Protein AF-A0A965QQV9-F1 (afdb_monomer)

Solvent-accessible surface area (backbone atoms only — not comparable to full-atom values): 7875 Å² total; per-residue (Å²): 129,83,80,66,48,78,55,96,93,36,82,42,73,71,56,68,47,65,52,68,56,57,58,66,56,45,40,75,72,66,48,41,69,46,82,42,82,45,80,43,24,80,88,66,74,71,70,84,53,70,66,33,54,53,50,19,60,78,32,54,96,39,59,70,59,20,47,30,38,64,42,32,36,58,49,43,43,53,38,50,49,42,65,78,57,51,58,95,78,40,49,74,45,79,46,40,39,97,51,70,55,86,66,54,97,84,64,77,59,62,68,56,49,51,53,46,48,52,47,52,54,51,44,53,50,60,51,54,72,70,79,106

pLDDT: mean 91.4, std 8.8, range [53.84, 98.56]

Sequence (132 aa):
MKNPIYLQGRRKYDGGITDPIPVQKAYEMGAREIVIIRTYEQTFIRKTKLENYIAAFATRSYPQLAKALKENTTTYNSALEFIDNPPDDCKIIQICPPQRLSTKRATTNVNTMKADYQIGISCGKKFLEKEL

Foldseek 3Di:
DPAFDADPNDTDDDCLLQAVFCPVVCVVVPAQEDEAEDLAALPDADDQDPVLQVVLVVCVVPNVSSVSSRCSNVNVVVSNVCLVPPPPSHHYHYQYQNHHQPDDPPDPPPVSVVVSVVSSVVSVVVVVVVVD

Nearest PDB structures (foldseek):
  6uqv-assembly1_A  TM=3.909E-01  e=4.753E+00  Pseudomonas aeruginosa PAO1
  4qxp-assembly1_B  TM=2.607E-01  e=3.039E+00  Homo sapiens
  6s26-assembly1_A  TM=2.876E-01  e=2.851E+00  Homo sapiens

Secondary structure (DSSP, 8-state):
-PPPEEETTEEE--GGGT-SS-HHHHHHTT-SEEEEE-SS-TT--PPPPHHHHHHHHHTTTSHHHHHHHHHHHHHHHHHHHHHHS--TT-EEEEE--SS--S--TT---HHHHHHHHHHHHHHHHHHHHHH-

Mean predicted aligned error: 4.81 Å

Radius of gyration: 17.06 Å; Cα contacts (8 Å, |Δi|>4): 127; chains: 1; bounding box: 40×33×42 Å

Structure (mmCIF, N/CA/C/O backbone):
data_AF-A0A965QQV9-F1
#
_entry.id   AF-A0A965QQV9-F1
#
loop_
_atom_site.group_PDB
_atom_site.id
_atom_site.type_symbol
_atom_site.label_atom_id
_atom_site.label_alt_id
_atom_site.label_comp_id
_atom_site.label_asym_id
_atom_site.label_entity_id
_atom_site.label_seq_id
_atom_site.pdbx_PDB_ins_code
_atom_site.Cartn_x
_atom_site.Cartn_y
_atom_site.Cartn_z
_atom_site.occupancy
_atom_site.B_iso_or_equiv
_atom_site.auth_seq_id
_atom_site.auth_comp_id
_atom_site.auth_asym_id
_atom_site.auth_atom_id
_atom_site.pdbx_PDB_model_num
ATOM 1 N N . MET A 1 1 ? 14.668 -8.751 -9.464 1.00 55.94 1 MET A N 1
ATOM 2 C CA . MET A 1 1 ? 13.215 -8.614 -9.726 1.00 55.94 1 MET A CA 1
ATOM 3 C C . MET A 1 1 ? 12.678 -10.017 -9.967 1.00 55.94 1 MET A C 1
ATOM 5 O O . MET A 1 1 ? 13.400 -10.773 -10.603 1.00 55.94 1 MET A O 1
ATOM 9 N N . LYS A 1 2 ? 11.512 -10.415 -9.431 1.00 62.09 2 LYS A N 1
ATOM 10 C CA . LYS A 1 2 ? 10.926 -11.721 -9.802 1.00 62.09 2 LYS A CA 1
ATOM 11 C C . LYS A 1 2 ? 10.676 -11.750 -11.318 1.00 62.09 2 LYS A C 1
ATOM 13 O O . LYS A 1 2 ? 10.455 -10.696 -11.917 1.00 62.09 2 LYS A O 1
ATOM 18 N N . ASN A 1 3 ? 10.733 -12.939 -11.913 1.00 77.12 3 ASN A N 1
ATOM 19 C CA . ASN A 1 3 ? 10.416 -13.128 -13.327 1.00 77.12 3 ASN A CA 1
ATOM 20 C C . ASN A 1 3 ? 8.984 -12.642 -13.617 1.00 77.12 3 ASN A C 1
ATOM 22 O O . ASN A 1 3 ? 8.110 -12.833 -12.766 1.00 77.12 3 ASN A O 1
ATOM 26 N N . PRO A 1 4 ? 8.733 -12.003 -14.776 1.00 84.88 4 PRO A N 1
ATOM 27 C CA . PRO A 1 4 ? 7.377 -11.643 -15.164 1.00 84.88 4 PRO A CA 1
ATOM 28 C C . PRO A 1 4 ? 6.526 -12.900 -15.325 1.00 84.88 4 PRO A C 1
ATOM 30 O O . PRO A 1 4 ? 7.026 -13.948 -15.738 1.00 84.88 4 PRO A O 1
ATOM 33 N N . ILE A 1 5 ? 5.228 -12.768 -15.072 1.00 89.88 5 ILE A N 1
ATOM 34 C CA . ILE A 1 5 ? 4.253 -13.779 -15.488 1.00 89.88 5 ILE A CA 1
ATOM 35 C C . ILE A 1 5 ? 3.717 -13.413 -16.874 1.00 89.88 5 ILE A C 1
ATOM 37 O O . ILE A 1 5 ? 3.588 -12.230 -17.203 1.00 89.88 5 ILE A O 1
ATOM 41 N N . TYR A 1 6 ? 3.412 -14.416 -17.693 1.00 91.88 6 TYR A N 1
ATOM 42 C CA . TYR A 1 6 ? 2.766 -14.215 -18.987 1.00 91.88 6 TYR A CA 1
ATOM 43 C C . TYR A 1 6 ? 1.270 -14.461 -18.841 1.00 91.88 6 TYR A C 1
ATOM 45 O O . TYR A 1 6 ? 0.848 -15.557 -18.490 1.00 91.88 6 TYR A O 1
ATOM 53 N N . LEU A 1 7 ? 0.473 -13.434 -19.119 1.00 91.88 7 LEU A N 1
ATOM 54 C CA . LEU A 1 7 ? -0.984 -13.512 -19.139 1.00 91.88 7 LEU A CA 1
ATOM 55 C C . LEU A 1 7 ? -1.473 -12.920 -20.456 1.00 91.88 7 LEU A C 1
ATOM 57 O O . LEU A 1 7 ? -1.108 -11.793 -20.795 1.00 91.88 7 LEU A O 1
ATOM 61 N N . GLN A 1 8 ? -2.271 -13.687 -21.204 1.00 93.00 8 GLN A N 1
ATOM 62 C CA . GLN A 1 8 ? -2.812 -13.281 -22.511 1.00 93.00 8 GLN A CA 1
ATOM 63 C C . GLN A 1 8 ? -1.719 -12.764 -23.471 1.00 93.00 8 GLN A C 1
ATOM 65 O O . GLN A 1 8 ? -1.839 -11.700 -24.074 1.00 93.00 8 GLN A O 1
ATOM 70 N N . GLY A 1 9 ? -0.586 -13.473 -23.541 1.00 91.31 9 GLY A N 1
ATOM 71 C CA . GLY A 1 9 ? 0.549 -13.103 -24.397 1.00 91.31 9 GLY A CA 1
ATOM 72 C C . GLY A 1 9 ? 1.323 -11.852 -23.957 1.00 91.31 9 GLY A C 1
ATOM 73 O O . GLY A 1 9 ? 2.249 -11.433 -24.648 1.00 91.31 9 GLY A O 1
ATOM 74 N N . ARG A 1 10 ? 0.993 -11.245 -22.808 1.00 87.94 10 ARG A N 1
ATOM 75 C CA . ARG A 1 10 ? 1.668 -10.048 -22.286 1.00 87.94 10 ARG A CA 1
ATOM 76 C C . ARG A 1 10 ? 2.413 -10.353 -20.994 1.00 87.94 10 ARG A C 1
ATOM 78 O O . ARG A 1 10 ? 1.909 -11.052 -20.117 1.00 87.94 10 ARG A O 1
ATOM 85 N N . ARG A 1 11 ? 3.600 -9.760 -20.849 1.00 88.75 11 ARG A N 1
ATOM 86 C CA . ARG A 1 11 ? 4.351 -9.769 -19.586 1.00 88.75 11 ARG A CA 1
ATOM 87 C C . ARG A 1 11 ? 3.656 -8.893 -18.556 1.00 88.75 11 ARG A C 1
ATOM 89 O O . ARG A 1 11 ? 3.297 -7.754 -18.856 1.00 88.75 11 ARG A O 1
ATOM 96 N N . LYS A 1 12 ? 3.515 -9.411 -17.342 1.00 88.56 12 LYS A N 1
ATOM 97 C CA . LYS A 1 12 ? 2.945 -8.708 -16.196 1.00 88.56 12 LYS A CA 1
ATOM 98 C C . LYS A 1 12 ? 3.921 -8.753 -15.027 1.00 88.56 12 LYS A C 1
ATOM 100 O O . LYS A 1 12 ? 4.579 -9.766 -14.783 1.00 88.56 12 LYS A O 1
ATOM 105 N N . TYR A 1 13 ? 3.990 -7.633 -14.324 1.00 87.88 13 TYR A N 1
ATOM 106 C CA . TYR A 1 13 ? 4.725 -7.464 -13.079 1.00 87.88 13 TYR A CA 1
ATOM 107 C C . TYR A 1 13 ? 3.742 -7.088 -11.971 1.00 87.88 13 TYR A C 1
ATOM 109 O O . TYR A 1 13 ? 2.577 -6.797 -12.239 1.00 87.88 13 TYR A O 1
ATOM 117 N N . ASP A 1 14 ? 4.228 -7.105 -10.735 1.00 87.88 14 ASP A N 1
ATOM 118 C CA . ASP A 1 14 ? 3.481 -6.664 -9.561 1.00 87.88 14 ASP A CA 1
ATOM 119 C C . ASP A 1 14 ? 2.994 -5.209 -9.720 1.00 87.88 14 ASP A C 1
ATOM 121 O O . ASP A 1 14 ? 3.774 -4.322 -10.084 1.00 87.88 14 ASP A O 1
ATOM 125 N N . GLY A 1 15 ? 1.709 -4.970 -9.439 1.00 89.69 15 GLY A N 1
ATOM 126 C CA . GLY A 1 15 ? 1.083 -3.649 -9.530 1.00 89.69 15 GLY A CA 1
ATOM 127 C C . GLY A 1 15 ? 1.684 -2.624 -8.568 1.00 89.69 15 GLY A C 1
ATOM 128 O O . GLY A 1 15 ? 1.691 -1.441 -8.882 1.00 89.69 15 GLY A O 1
ATOM 129 N N . GLY A 1 16 ? 2.317 -3.055 -7.473 1.00 88.62 16 GLY A N 1
ATOM 130 C CA . GLY A 1 16 ? 3.010 -2.176 -6.529 1.00 88.62 16 GLY A CA 1
ATOM 131 C C . GLY A 1 16 ? 4.233 -1.448 -7.104 1.00 88.62 16 GLY A C 1
ATOM 132 O O . GLY A 1 16 ? 4.839 -0.618 -6.424 1.00 88.62 16 GLY A O 1
ATOM 133 N N . ILE A 1 17 ? 4.623 -1.749 -8.347 1.00 87.44 17 ILE A N 1
ATOM 134 C CA . ILE A 1 17 ? 5.614 -0.970 -9.099 1.00 87.44 17 ILE A CA 1
ATOM 135 C C . ILE A 1 17 ? 4.965 0.265 -9.731 1.00 87.44 17 ILE A C 1
ATOM 137 O O . ILE A 1 17 ? 5.576 1.331 -9.721 1.00 87.44 17 ILE A O 1
ATOM 141 N N . THR A 1 18 ? 3.756 0.121 -10.272 1.00 90.00 18 THR A N 1
ATOM 142 C CA . THR A 1 18 ? 3.074 1.155 -11.061 1.00 90.00 18 THR A CA 1
ATOM 143 C C . THR A 1 18 ? 2.043 1.935 -10.265 1.00 90.00 18 THR A C 1
ATOM 145 O O . THR A 1 18 ? 1.922 3.124 -10.491 1.00 90.00 18 THR A O 1
ATOM 148 N N . ASP A 1 19 ? 1.317 1.291 -9.355 1.00 93.81 19 ASP A N 1
ATOM 149 C CA . ASP A 1 19 ? 0.249 1.904 -8.565 1.00 93.81 19 ASP A CA 1
ATOM 150 C C . ASP A 1 19 ? 0.164 1.234 -7.176 1.00 93.81 19 ASP A C 1
ATOM 152 O O . ASP A 1 19 ? -0.561 0.254 -6.983 1.00 93.81 19 ASP A O 1
ATOM 156 N N . PRO A 1 20 ? 0.992 1.672 -6.206 1.00 93.56 20 PRO A N 1
ATOM 157 C CA . PRO A 1 20 ? 1.100 1.014 -4.902 1.00 93.56 20 PRO A CA 1
ATOM 158 C C . PRO A 1 20 ? -0.115 1.207 -3.988 1.00 93.56 20 PRO A C 1
ATOM 160 O O . PRO A 1 20 ? -0.299 0.409 -3.069 1.00 93.56 20 PRO A O 1
ATOM 163 N N . ILE A 1 21 ? -0.889 2.276 -4.194 1.00 96.75 21 ILE A N 1
ATOM 164 C CA . ILE A 1 21 ? -2.113 2.586 -3.450 1.00 96.75 21 ILE A CA 1
ATOM 165 C C . ILE A 1 21 ? -3.149 3.067 -4.481 1.00 96.75 21 ILE A C 1
ATOM 167 O O . ILE A 1 21 ? -3.239 4.271 -4.719 1.00 96.75 21 ILE A O 1
ATOM 171 N N . PRO A 1 22 ? -3.936 2.156 -5.087 1.00 97.44 22 PRO A N 1
ATOM 172 C CA . PRO A 1 22 ? -4.825 2.456 -6.215 1.00 97.44 22 PRO A CA 1
ATOM 173 C C . PRO A 1 22 ? -6.123 3.175 -5.793 1.00 97.44 22 PRO A C 1
ATOM 175 O O . PRO A 1 22 ? -7.222 2.823 -6.219 1.00 97.44 22 PRO A O 1
ATOM 178 N N . VAL A 1 23 ? -6.013 4.179 -4.918 1.00 98.12 23 VAL A N 1
ATOM 179 C CA . VAL A 1 23 ? -7.139 4.934 -4.342 1.00 98.12 23 VAL A CA 1
ATOM 180 C C . VAL A 1 23 ? -7.894 5.731 -5.405 1.00 98.12 23 VAL A C 1
ATOM 182 O O . VAL A 1 23 ? -9.119 5.652 -5.476 1.00 98.12 23 VAL A O 1
ATOM 185 N N . GLN A 1 24 ? -7.166 6.410 -6.297 1.00 97.94 24 GLN A N 1
ATOM 186 C CA . GLN A 1 24 ? -7.752 7.124 -7.431 1.00 97.94 24 GLN A CA 1
ATOM 187 C C . GLN A 1 24 ? -8.508 6.152 -8.333 1.00 97.94 24 GLN A C 1
ATOM 189 O O . GLN A 1 24 ? -9.626 6.434 -8.758 1.00 97.94 24 GLN A O 1
ATOM 194 N N . LYS A 1 25 ? -7.947 4.954 -8.555 1.00 98.12 25 LYS A N 1
ATOM 195 C CA . LYS A 1 25 ? -8.597 3.956 -9.396 1.00 98.12 25 LYS A CA 1
ATOM 196 C C . LYS A 1 25 ? -9.907 3.450 -8.798 1.00 98.12 25 LYS A C 1
ATOM 198 O O . LYS A 1 25 ? -10.882 3.289 -9.526 1.00 98.12 25 LYS A O 1
ATOM 203 N N . ALA A 1 26 ? -9.944 3.211 -7.488 1.00 98.38 26 ALA A N 1
ATOM 204 C CA . ALA A 1 26 ? -11.173 2.831 -6.798 1.00 98.38 26 ALA A CA 1
ATOM 205 C C . ALA A 1 26 ? -12.250 3.927 -6.919 1.00 98.38 26 ALA A C 1
ATOM 207 O O . ALA A 1 26 ? -13.406 3.619 -7.212 1.00 98.38 26 ALA A O 1
ATOM 208 N N . TYR A 1 27 ? -11.864 5.198 -6.780 1.00 98.56 27 TYR A N 1
ATOM 209 C CA . TYR A 1 27 ? -12.766 6.336 -6.969 1.00 98.56 27 TYR A CA 1
ATOM 210 C C . TYR A 1 27 ? -13.317 6.433 -8.405 1.00 98.56 27 TYR A C 1
ATOM 212 O O . TYR A 1 27 ? -14.529 6.565 -8.597 1.00 98.56 27 TYR A O 1
ATOM 220 N N . GLU A 1 28 ? -12.454 6.284 -9.420 1.00 98.19 28 GLU A N 1
ATOM 221 C CA . GLU A 1 28 ? -12.848 6.225 -10.840 1.00 98.19 28 GLU A CA 1
ATOM 222 C C . GLU A 1 28 ? -13.833 5.086 -11.133 1.00 98.19 28 GLU A C 1
ATOM 224 O O . GLU A 1 28 ? -14.676 5.198 -12.020 1.00 98.19 28 GLU A O 1
ATOM 229 N N . MET A 1 29 ? -13.729 3.978 -10.395 1.00 98.38 29 MET A N 1
ATOM 230 C CA . MET A 1 29 ? -14.640 2.837 -10.501 1.00 98.38 29 MET A CA 1
ATOM 231 C C . MET A 1 29 ? -15.991 3.071 -9.805 1.00 98.38 29 MET A C 1
ATOM 233 O O . MET A 1 29 ? -16.835 2.177 -9.814 1.00 98.38 29 MET A O 1
ATOM 237 N N . GLY A 1 30 ? -16.212 4.252 -9.223 1.00 98.44 30 GLY A N 1
ATOM 238 C CA . GLY A 1 30 ? -17.472 4.644 -8.592 1.00 98.44 30 GLY A CA 1
ATOM 239 C C . GLY A 1 30 ? -17.482 4.538 -7.068 1.00 98.44 30 GLY A C 1
ATOM 240 O O . GLY A 1 30 ? -18.511 4.819 -6.460 1.00 98.44 30 GLY A O 1
ATOM 241 N N . ALA A 1 31 ? -16.369 4.169 -6.423 1.00 98.56 31 ALA A N 1
ATOM 242 C CA . ALA A 1 31 ? -16.311 4.177 -4.965 1.00 98.56 31 ALA A CA 1
ATOM 243 C C . ALA A 1 31 ? -16.390 5.618 -4.433 1.00 98.56 31 ALA A C 1
ATOM 245 O O . ALA A 1 31 ? -15.749 6.526 -4.966 1.00 98.56 31 ALA A O 1
ATOM 246 N N . ARG A 1 32 ? -17.195 5.821 -3.390 1.00 98.31 32 ARG A N 1
ATOM 247 C CA . ARG A 1 32 ? -17.360 7.106 -2.686 1.00 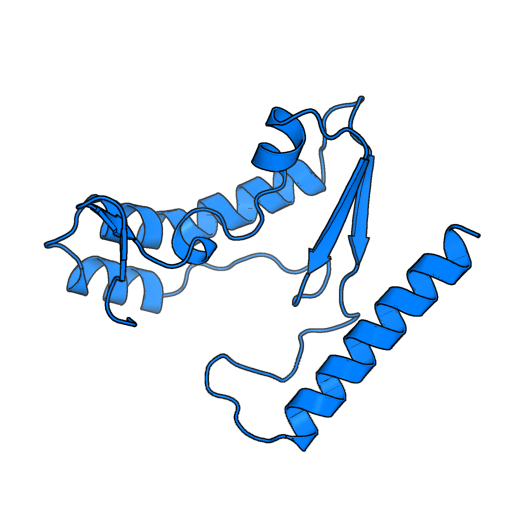98.31 32 ARG A CA 1
ATOM 248 C C . ARG A 1 32 ? -17.054 7.012 -1.200 1.00 98.31 32 ARG A C 1
ATOM 250 O O . ARG A 1 32 ? -16.817 8.020 -0.556 1.00 98.31 32 ARG A O 1
ATOM 257 N N . GLU A 1 33 ? -16.971 5.797 -0.677 1.00 98.06 33 GLU A N 1
ATOM 258 C CA . GLU A 1 33 ? -16.393 5.509 0.625 1.00 98.06 33 GLU A CA 1
ATOM 259 C C . GLU A 1 33 ? -15.299 4.460 0.423 1.00 98.06 33 GLU A C 1
ATOM 261 O O . GLU A 1 33 ? -15.557 3.375 -0.101 1.00 98.06 33 GLU A O 1
ATOM 266 N N . ILE A 1 34 ? -14.056 4.812 0.757 1.00 98.44 34 ILE A N 1
ATOM 267 C CA . ILE A 1 34 ? -12.884 3.970 0.505 1.00 98.44 34 ILE A CA 1
ATOM 268 C C . ILE A 1 34 ? -12.131 3.757 1.814 1.00 98.44 34 ILE A C 1
ATOM 270 O O . ILE A 1 34 ? -11.559 4.688 2.381 1.00 98.44 34 ILE A O 1
ATOM 274 N N . VAL A 1 35 ? -12.075 2.500 2.255 1.00 97.88 35 VAL A N 1
ATOM 275 C CA . VAL A 1 35 ? -11.233 2.072 3.376 1.00 97.88 35 VAL A CA 1
ATOM 276 C C . VAL A 1 35 ? -9.892 1.577 2.842 1.00 97.88 35 VAL A C 1
ATOM 278 O O . VAL A 1 35 ? -9.823 0.617 2.074 1.00 97.88 35 VAL A O 1
ATOM 281 N N . ILE A 1 36 ? -8.809 2.218 3.268 1.00 97.88 36 ILE A N 1
ATOM 282 C CA . ILE A 1 36 ? -7.442 1.929 2.837 1.00 97.88 36 ILE A CA 1
ATOM 283 C C . ILE A 1 36 ? -6.688 1.257 3.980 1.00 97.88 36 ILE A C 1
ATOM 285 O O . ILE A 1 36 ? -6.489 1.850 5.038 1.00 97.88 36 ILE A O 1
ATOM 289 N N . ILE A 1 37 ? -6.202 0.038 3.751 1.00 97.38 37 ILE A N 1
ATOM 290 C CA . ILE A 1 37 ? -5.337 -0.678 4.696 1.00 97.38 37 ILE A CA 1
ATOM 291 C C . ILE A 1 37 ? -3.881 -0.476 4.274 1.00 97.38 37 ILE A C 1
ATOM 293 O O . ILE A 1 37 ? -3.473 -0.903 3.193 1.00 97.38 37 ILE A O 1
ATOM 297 N N . ARG A 1 38 ? -3.080 0.172 5.125 1.00 95.88 38 ARG A N 1
ATOM 298 C CA . ARG A 1 38 ? -1.670 0.494 4.848 1.00 95.88 38 ARG A CA 1
ATOM 299 C C . ARG A 1 38 ? -0.739 -0.320 5.744 1.00 95.88 38 ARG A C 1
ATOM 301 O O . ARG A 1 38 ? -1.037 -0.581 6.901 1.00 95.88 38 ARG A O 1
ATOM 308 N N . THR A 1 39 ? 0.441 -0.670 5.231 1.00 94.06 39 THR A N 1
ATOM 309 C CA . THR A 1 39 ? 1.524 -1.312 6.013 1.00 94.06 39 THR A CA 1
ATOM 310 C C . THR A 1 39 ? 2.559 -0.313 6.545 1.00 94.06 39 THR A C 1
ATOM 312 O O . THR A 1 39 ? 3.599 -0.709 7.069 1.00 94.06 39 THR A O 1
ATOM 315 N N . TYR A 1 40 ? 2.309 0.979 6.345 1.00 95.25 40 TYR A N 1
ATOM 316 C CA . TYR A 1 40 ? 3.111 2.101 6.825 1.00 95.25 40 TYR A CA 1
ATOM 317 C C . TYR A 1 40 ? 2.228 2.996 7.685 1.00 95.25 40 TYR A C 1
ATOM 319 O O . TYR A 1 40 ? 1.021 3.068 7.451 1.00 95.25 40 TYR A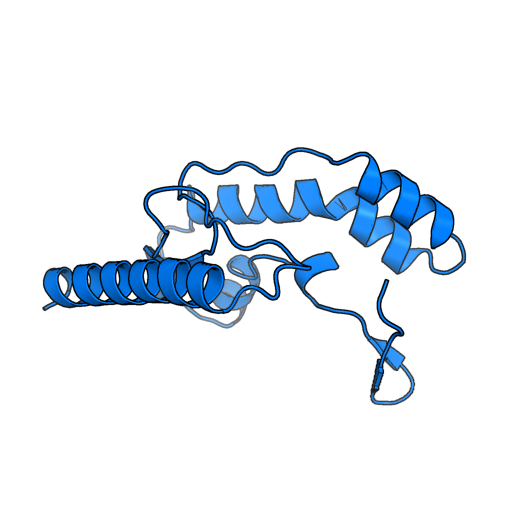 O 1
ATOM 327 N N . GLU A 1 41 ? 2.840 3.699 8.630 1.00 95.62 41 GLU A N 1
ATOM 328 C CA . GLU A 1 41 ? 2.196 4.743 9.416 1.00 95.62 41 GLU A CA 1
ATOM 329 C C . GLU A 1 41 ? 1.530 5.802 8.518 1.00 95.62 41 GLU A C 1
ATOM 331 O O . GLU A 1 41 ? 1.938 6.026 7.372 1.00 95.62 41 GLU A O 1
ATOM 336 N N . GLN A 1 42 ? 0.479 6.450 9.028 1.00 95.50 42 GLN A N 1
ATOM 337 C CA . GLN A 1 42 ? -0.316 7.410 8.253 1.00 95.50 42 GLN A CA 1
ATOM 338 C C . GLN A 1 42 ? 0.539 8.576 7.735 1.00 95.50 42 GLN A C 1
ATOM 340 O O . GLN A 1 42 ? 0.414 8.954 6.573 1.00 95.50 42 GLN A O 1
ATOM 345 N N . THR A 1 43 ? 1.475 9.053 8.560 1.00 94.69 43 THR A N 1
ATOM 346 C CA . THR A 1 43 ? 2.411 10.153 8.271 1.00 94.69 43 THR A CA 1
ATOM 347 C C . THR A 1 43 ? 3.554 9.774 7.323 1.00 94.69 43 THR A C 1
ATOM 349 O O . THR A 1 43 ? 4.409 10.606 7.016 1.00 94.69 43 THR A O 1
ATOM 352 N N . PHE A 1 44 ? 3.620 8.522 6.863 1.00 95.38 44 PHE A N 1
ATOM 353 C CA . PHE A 1 44 ? 4.692 8.072 5.984 1.00 95.38 44 PHE A CA 1
ATOM 354 C C . PHE A 1 44 ? 4.637 8.764 4.618 1.00 95.38 44 PHE A C 1
ATOM 356 O O . PHE A 1 44 ? 3.633 8.670 3.913 1.00 95.38 44 PHE A O 1
ATOM 363 N N . ILE A 1 45 ? 5.779 9.318 4.200 1.00 91.94 45 ILE A N 1
ATOM 364 C CA . ILE A 1 45 ? 6.017 9.859 2.856 1.00 91.94 45 ILE A CA 1
ATOM 365 C C . ILE A 1 45 ? 7.080 9.014 2.149 1.00 91.94 45 ILE A C 1
ATOM 367 O O . ILE A 1 45 ? 8.119 8.659 2.724 1.00 91.94 45 ILE A O 1
ATOM 371 N N . ARG A 1 46 ? 6.862 8.705 0.866 1.00 91.25 46 ARG A N 1
ATOM 372 C CA . ARG A 1 46 ? 7.822 7.937 0.072 1.00 91.25 46 ARG A CA 1
ATOM 373 C C . ARG A 1 46 ? 8.999 8.824 -0.323 1.00 91.25 46 ARG A C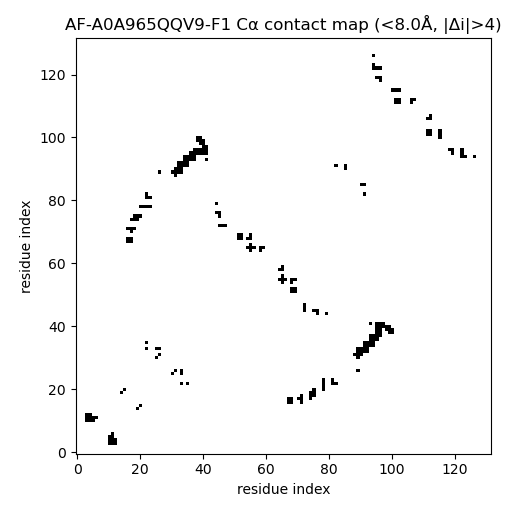 1
ATOM 375 O O . ARG A 1 46 ? 8.841 9.830 -1.008 1.00 91.25 46 ARG A O 1
ATOM 382 N N . LYS A 1 47 ? 10.207 8.400 0.051 1.00 88.44 47 LYS A N 1
ATOM 383 C CA . LYS A 1 47 ? 11.461 8.979 -0.448 1.00 88.44 47 LYS A CA 1
ATOM 384 C C . LYS A 1 47 ? 11.957 8.212 -1.668 1.00 88.44 47 LYS A C 1
ATOM 386 O O . LYS A 1 47 ? 11.859 6.983 -1.718 1.00 88.44 47 LYS A O 1
ATOM 391 N N . THR A 1 48 ? 12.535 8.932 -2.624 1.00 80.38 48 THR A N 1
ATOM 392 C CA . THR A 1 48 ? 13.199 8.333 -3.783 1.00 80.38 48 THR A CA 1
ATOM 393 C C . THR A 1 48 ? 14.368 7.469 -3.336 1.00 80.38 48 THR A C 1
ATOM 395 O O . THR A 1 48 ? 15.222 7.904 -2.568 1.00 80.38 48 THR A O 1
ATOM 398 N N . LYS A 1 49 ? 14.393 6.219 -3.805 1.00 77.31 49 LYS A N 1
ATOM 399 C CA . LYS A 1 49 ? 15.446 5.257 -3.478 1.00 77.31 49 LYS A CA 1
ATOM 400 C C . LYS A 1 49 ? 16.415 5.115 -4.638 1.00 77.31 49 LYS A C 1
ATOM 402 O O . LYS A 1 49 ? 15.988 4.922 -5.773 1.00 77.31 49 LYS A O 1
ATOM 407 N N . LEU A 1 50 ? 17.710 5.091 -4.333 1.00 76.19 50 LEU A N 1
ATOM 408 C CA . LEU A 1 50 ? 18.759 4.782 -5.307 1.00 76.19 50 LEU A CA 1
ATOM 409 C C . LEU A 1 50 ? 18.537 3.410 -5.974 1.00 76.19 50 LEU A C 1
ATOM 411 O O . LEU A 1 50 ? 18.754 3.255 -7.172 1.00 76.19 50 LEU A O 1
ATOM 415 N N . GLU A 1 51 ? 17.997 2.444 -5.226 1.00 76.25 51 GLU A N 1
ATOM 416 C CA . GLU A 1 51 ? 17.604 1.119 -5.726 1.00 76.25 51 GLU A CA 1
ATOM 417 C C . GLU A 1 51 ? 16.649 1.184 -6.929 1.00 76.25 51 GLU A C 1
ATOM 419 O O . GLU A 1 51 ? 16.778 0.378 -7.848 1.00 76.25 51 GLU A O 1
ATOM 424 N N . ASN A 1 52 ? 15.717 2.147 -6.957 1.00 74.12 52 ASN A N 1
ATOM 425 C CA . ASN A 1 52 ? 14.779 2.296 -8.072 1.00 74.12 52 ASN A CA 1
ATOM 426 C C . ASN A 1 52 ? 15.502 2.750 -9.345 1.00 74.12 52 ASN A C 1
ATOM 428 O O . ASN A 1 52 ? 15.195 2.260 -10.429 1.00 74.12 52 ASN A O 1
ATOM 432 N N . TYR A 1 53 ? 16.498 3.630 -9.219 1.00 73.56 53 TYR A N 1
ATOM 433 C CA . TYR A 1 53 ? 17.325 4.059 -10.348 1.00 73.56 53 TYR A CA 1
ATOM 434 C C . TYR A 1 53 ? 18.213 2.931 -10.868 1.00 73.56 53 TYR A C 1
ATOM 436 O O . TYR A 1 53 ? 18.276 2.716 -12.078 1.00 73.56 53 TYR A O 1
ATOM 444 N N . ILE A 1 54 ? 18.840 2.169 -9.967 1.00 77.06 54 ILE A N 1
ATOM 445 C CA . ILE A 1 54 ? 19.648 0.998 -10.335 1.00 77.06 54 ILE A CA 1
ATOM 446 C C . ILE A 1 54 ? 18.769 -0.041 -11.044 1.00 77.06 54 ILE A C 1
ATOM 448 O O . ILE A 1 54 ? 19.134 -0.551 -12.103 1.00 77.06 54 ILE A O 1
ATOM 452 N N . ALA A 1 55 ? 17.574 -0.313 -10.513 1.00 76.06 55 ALA A N 1
ATOM 453 C CA . ALA A 1 55 ? 16.621 -1.225 -11.134 1.00 76.06 55 ALA A CA 1
ATOM 454 C C . ALA A 1 55 ? 16.128 -0.711 -12.496 1.00 76.06 55 ALA A C 1
ATOM 456 O O . ALA A 1 55 ? 16.014 -1.502 -13.430 1.00 76.06 55 ALA A O 1
ATOM 457 N N . ALA A 1 56 ? 15.877 0.593 -12.645 1.00 75.88 56 ALA A N 1
ATOM 458 C CA . ALA A 1 56 ? 15.493 1.199 -13.920 1.00 75.88 56 ALA A CA 1
ATOM 459 C C . ALA A 1 56 ? 16.611 1.084 -14.969 1.00 75.88 56 ALA A C 1
ATOM 461 O O . ALA A 1 56 ? 16.337 0.807 -16.135 1.00 75.88 56 ALA A O 1
ATOM 462 N N . PHE A 1 57 ? 17.873 1.241 -14.560 1.00 74.69 57 PHE A N 1
ATOM 463 C CA . PHE A 1 57 ? 19.024 1.056 -15.443 1.00 74.69 57 PHE A CA 1
ATOM 464 C C . PHE A 1 57 ? 19.183 -0.410 -15.873 1.00 74.69 57 PHE A C 1
ATOM 466 O O . PHE A 1 57 ? 19.296 -0.700 -17.063 1.00 74.69 57 PHE A O 1
ATOM 473 N N . ALA A 1 58 ? 19.094 -1.349 -14.925 1.00 76.31 58 ALA A N 1
ATOM 474 C CA . ALA A 1 58 ? 19.159 -2.785 -15.205 1.00 76.31 58 ALA A CA 1
ATOM 475 C C . ALA A 1 58 ? 17.996 -3.282 -16.085 1.00 76.31 58 ALA A C 1
ATOM 477 O O . ALA A 1 58 ? 18.124 -4.279 -16.791 1.00 76.31 58 ALA A O 1
ATOM 478 N N . THR A 1 59 ? 16.858 -2.582 -16.064 1.00 76.88 59 THR A N 1
ATOM 479 C CA . THR A 1 59 ? 15.666 -2.903 -16.860 1.00 76.88 59 THR A CA 1
ATOM 480 C C . THR A 1 59 ? 15.524 -2.033 -18.111 1.00 76.88 59 THR A C 1
ATOM 482 O O . THR A 1 59 ? 14.440 -1.997 -18.687 1.00 76.88 59 THR A O 1
ATOM 485 N N . ARG A 1 60 ? 16.593 -1.372 -18.598 1.00 77.50 60 ARG A N 1
ATOM 486 C CA . ARG A 1 60 ? 16.505 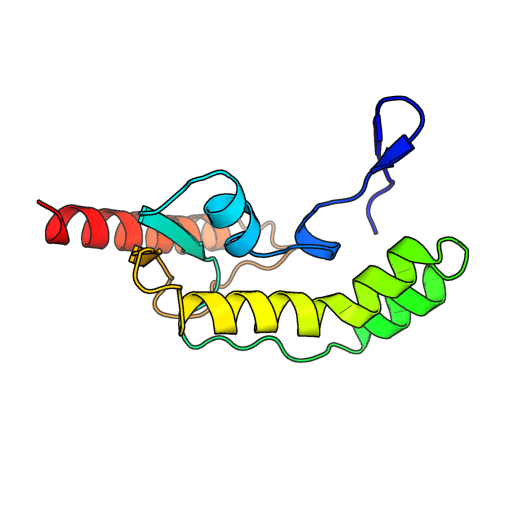-0.459 -19.764 1.00 77.50 60 ARG A CA 1
ATOM 487 C C . ARG A 1 60 ? 15.925 -1.108 -21.024 1.00 77.50 60 ARG A C 1
ATOM 489 O O . ARG A 1 60 ? 15.287 -0.426 -21.817 1.00 77.50 60 ARG A O 1
ATOM 496 N N . SER A 1 61 ? 16.120 -2.418 -21.196 1.00 80.31 61 SER A N 1
ATOM 497 C CA . SER A 1 61 ? 15.546 -3.202 -22.302 1.00 80.31 61 SER A CA 1
ATOM 498 C C . SER A 1 61 ? 14.009 -3.282 -22.248 1.00 80.31 61 SER A C 1
ATOM 500 O O . SER A 1 61 ? 13.377 -3.748 -23.193 1.00 80.31 61 SER A O 1
ATOM 502 N N . TYR A 1 62 ? 13.402 -2.818 -21.150 1.00 81.94 62 TYR A N 1
ATOM 503 C CA . TYR A 1 62 ? 11.967 -2.728 -20.896 1.00 81.94 62 TYR A CA 1
ATOM 504 C C . TYR A 1 62 ? 11.592 -1.283 -20.521 1.00 81.94 62 TYR A C 1
ATOM 506 O O . TYR A 1 62 ? 11.416 -0.971 -19.341 1.00 81.94 62 TYR A O 1
ATOM 514 N N . PRO A 1 63 ? 11.438 -0.378 -21.504 1.00 83.94 63 PRO A N 1
ATOM 515 C CA . PRO A 1 63 ? 11.331 1.062 -21.253 1.00 83.94 63 PRO A CA 1
ATOM 516 C C . PRO A 1 63 ? 10.142 1.450 -20.364 1.00 83.94 63 PRO A C 1
ATOM 518 O O . PRO A 1 63 ? 10.282 2.314 -19.502 1.00 83.94 63 PRO A O 1
ATOM 521 N N . GLN A 1 64 ? 8.994 0.778 -20.505 1.00 85.38 64 GLN A N 1
ATOM 522 C CA . GLN A 1 64 ? 7.815 1.032 -19.662 1.00 85.38 64 GLN A CA 1
ATOM 523 C C . GLN A 1 64 ? 8.054 0.652 -18.194 1.00 85.38 64 GLN A C 1
ATOM 525 O O . GLN A 1 64 ? 7.629 1.365 -17.290 1.00 85.38 64 GLN A O 1
ATOM 530 N N . LEU A 1 65 ? 8.781 -0.441 -17.950 1.00 84.31 65 LEU A N 1
ATOM 531 C CA . LEU A 1 65 ? 9.125 -0.881 -16.600 1.00 84.31 65 LEU A CA 1
ATOM 532 C C . LEU A 1 65 ? 10.150 0.057 -15.958 1.00 84.31 65 LEU A C 1
ATOM 534 O O . LEU A 1 65 ? 9.993 0.452 -14.806 1.00 84.31 65 LEU A O 1
ATOM 538 N N . ALA A 1 66 ? 11.171 0.450 -16.721 1.00 86.12 66 ALA A N 1
ATOM 539 C CA . ALA A 1 66 ? 12.164 1.416 -16.272 1.00 86.12 66 ALA A CA 1
ATOM 540 C C . ALA A 1 66 ? 11.523 2.772 -15.932 1.00 86.12 66 ALA A C 1
ATOM 542 O O . ALA A 1 66 ? 11.878 3.380 -14.922 1.00 86.12 66 ALA A O 1
ATOM 543 N N . LYS A 1 67 ? 10.554 3.226 -16.739 1.00 87.81 67 LYS A N 1
ATOM 544 C CA . LYS A 1 67 ? 9.766 4.435 -16.472 1.00 87.81 67 LYS A CA 1
ATOM 545 C C . LYS A 1 67 ? 8.962 4.303 -15.174 1.00 87.81 67 LYS A C 1
ATOM 547 O O . LYS A 1 67 ? 9.142 5.126 -14.284 1.00 87.81 67 LYS A O 1
ATOM 552 N N . ALA A 1 68 ? 8.191 3.225 -15.013 1.00 87.00 68 ALA A N 1
ATOM 553 C CA . ALA A 1 68 ? 7.409 2.982 -13.799 1.00 87.00 68 ALA A CA 1
ATOM 554 C C . ALA A 1 68 ? 8.275 2.943 -12.526 1.00 87.00 68 ALA A C 1
ATOM 556 O O . ALA A 1 68 ? 7.897 3.480 -11.491 1.00 87.00 68 ALA A O 1
ATOM 557 N N . LEU A 1 69 ? 9.479 2.365 -12.597 1.00 86.69 69 LEU A N 1
ATOM 558 C CA . LEU A 1 69 ? 10.418 2.356 -11.470 1.00 86.69 69 LEU A CA 1
ATOM 559 C C . LEU A 1 69 ? 10.912 3.761 -11.096 1.00 86.69 69 LEU A C 1
ATOM 561 O O . LEU A 1 69 ? 11.045 4.056 -9.907 1.00 86.69 69 LEU A O 1
ATOM 565 N N . LYS A 1 70 ? 11.172 4.622 -12.089 1.00 87.44 70 LYS A N 1
ATOM 566 C CA . LYS A 1 70 ? 11.556 6.025 -11.863 1.00 87.44 70 LYS A CA 1
ATOM 567 C C . LYS A 1 70 ? 10.404 6.836 -11.271 1.00 87.44 70 LYS A C 1
ATOM 569 O O . LYS A 1 70 ? 10.625 7.615 -10.350 1.00 87.44 70 LYS A O 1
ATOM 574 N N . GLU A 1 71 ? 9.190 6.620 -11.767 1.00 90.19 71 GLU A N 1
ATOM 575 C CA . GLU A 1 71 ? 7.988 7.353 -11.356 1.00 90.19 71 GLU A CA 1
ATOM 576 C C . GLU A 1 71 ? 7.377 6.834 -10.046 1.00 90.19 71 GLU A C 1
ATOM 578 O O . GLU A 1 71 ? 6.614 7.557 -9.420 1.00 90.19 71 GLU A O 1
ATOM 583 N N . ASN A 1 72 ? 7.760 5.642 -9.563 1.00 92.19 72 ASN A N 1
ATOM 584 C CA . ASN A 1 72 ? 7.158 4.980 -8.394 1.00 92.19 72 ASN A CA 1
ATOM 585 C C . ASN A 1 72 ? 7.011 5.877 -7.155 1.00 92.19 72 ASN A C 1
ATOM 587 O O . ASN A 1 72 ? 6.016 5.777 -6.440 1.00 92.19 72 ASN A O 1
ATOM 591 N N . THR A 1 73 ? 8.007 6.720 -6.866 1.00 92.50 73 THR A N 1
ATOM 592 C CA . THR A 1 73 ? 7.921 7.650 -5.732 1.00 92.50 73 THR A CA 1
ATOM 593 C C . THR A 1 73 ? 6.863 8.715 -5.967 1.00 92.50 73 THR A C 1
ATOM 595 O O . THR A 1 73 ? 6.055 8.957 -5.075 1.00 92.50 73 THR A O 1
ATOM 598 N N . THR A 1 74 ? 6.861 9.320 -7.154 1.00 94.12 74 THR A N 1
ATOM 599 C CA . THR A 1 74 ? 5.862 10.310 -7.556 1.00 94.12 74 THR A CA 1
ATOM 600 C C . THR A 1 74 ? 4.471 9.695 -7.501 1.00 94.12 74 THR A 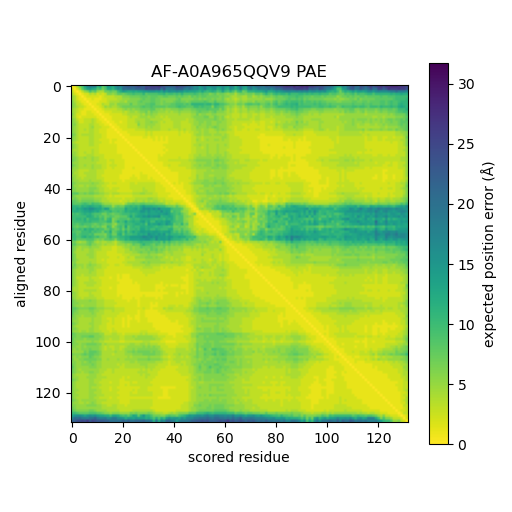C 1
ATOM 602 O O . THR A 1 74 ? 3.619 10.229 -6.808 1.00 94.12 74 THR A O 1
ATOM 605 N N . THR A 1 75 ? 4.265 8.519 -8.104 1.00 94.75 75 THR A N 1
ATOM 606 C CA . THR A 1 75 ? 2.964 7.838 -8.092 1.00 94.75 75 THR A CA 1
ATOM 607 C C . THR A 1 75 ? 2.475 7.529 -6.678 1.00 94.75 75 THR A C 1
ATOM 609 O O . THR A 1 75 ? 1.317 7.780 -6.363 1.00 94.75 75 THR A O 1
ATOM 612 N N . TYR A 1 76 ? 3.353 7.035 -5.795 1.00 95.69 76 TYR A N 1
ATOM 613 C CA . TYR A 1 76 ? 2.984 6.793 -4.398 1.00 95.69 76 TYR A CA 1
ATOM 614 C C . TYR A 1 76 ? 2.554 8.088 -3.699 1.00 95.69 76 TYR A C 1
ATOM 616 O O . TYR A 1 76 ? 1.544 8.104 -3.004 1.00 95.69 76 TYR A O 1
ATOM 624 N N . ASN A 1 77 ? 3.319 9.168 -3.865 1.00 96.12 77 ASN A N 1
ATOM 625 C CA . ASN A 1 77 ? 3.034 10.428 -3.183 1.00 96.12 77 ASN A CA 1
ATOM 626 C C . ASN A 1 77 ? 1.801 11.140 -3.762 1.00 96.12 77 ASN A C 1
ATOM 628 O O . ASN A 1 77 ? 1.062 11.731 -2.989 1.00 96.12 77 ASN A O 1
ATOM 632 N N . SER A 1 78 ? 1.510 11.013 -5.059 1.00 96.75 78 SER A N 1
ATOM 633 C CA . SER A 1 78 ? 0.245 11.492 -5.639 1.00 96.75 78 SER A CA 1
ATOM 634 C C . SER A 1 78 ? -0.969 10.736 -5.088 1.00 96.75 78 SER A C 1
ATOM 636 O O . SER A 1 78 ? -2.031 11.324 -4.904 1.00 96.75 78 SER A O 1
ATOM 638 N N . ALA A 1 79 ? -0.825 9.444 -4.769 1.00 97.62 79 ALA A N 1
ATOM 639 C CA . ALA A 1 79 ? -1.876 8.713 -4.066 1.00 97.62 79 ALA A CA 1
ATOM 64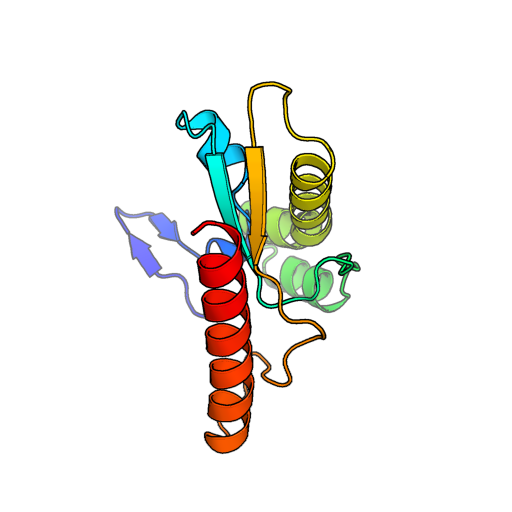0 C C . ALA A 1 79 ? -2.072 9.232 -2.631 1.00 97.62 79 ALA A C 1
ATOM 642 O O . ALA A 1 79 ? -3.210 9.345 -2.188 1.00 97.62 79 ALA A O 1
ATOM 643 N N . LEU A 1 80 ? -0.992 9.582 -1.916 1.00 97.56 80 LEU A N 1
ATOM 644 C CA . LEU A 1 80 ? -1.101 10.235 -0.602 1.00 97.56 80 LEU A CA 1
ATOM 645 C C . LEU A 1 80 ? -1.795 11.597 -0.700 1.00 97.56 80 LEU A C 1
ATOM 647 O O . LEU A 1 80 ? -2.673 11.886 0.099 1.00 97.56 80 LEU A O 1
ATOM 651 N N . GLU A 1 81 ? -1.456 12.397 -1.709 1.00 97.75 81 GLU A N 1
ATOM 652 C CA . GLU A 1 81 ? -2.074 13.704 -1.935 1.00 97.75 81 GLU A CA 1
ATOM 653 C C . GLU A 1 81 ? -3.585 13.594 -2.173 1.00 97.75 81 GLU A C 1
ATOM 655 O O . GLU A 1 81 ? -4.348 14.355 -1.585 1.00 97.75 81 GLU A O 1
ATOM 660 N N . PHE A 1 82 ? -4.021 12.606 -2.962 1.00 98.25 82 PHE A N 1
ATOM 661 C CA . PHE A 1 82 ? -5.444 12.310 -3.154 1.00 98.25 82 PHE A CA 1
ATOM 662 C C . PHE A 1 82 ? -6.127 11.845 -1.863 1.00 98.25 82 PHE A C 1
ATOM 664 O O . PHE A 1 82 ? -7.286 12.155 -1.627 1.00 98.25 82 PHE A O 1
ATOM 671 N N . ILE A 1 83 ? -5.425 11.075 -1.030 1.00 97.94 83 ILE A N 1
ATOM 672 C CA . ILE A 1 83 ? -5.947 10.614 0.262 1.00 97.94 83 ILE A CA 1
ATOM 673 C C . ILE A 1 83 ? -6.144 11.782 1.228 1.00 97.94 83 ILE A C 1
ATOM 675 O O . ILE A 1 83 ? -7.127 11.791 1.965 1.00 97.94 83 ILE A O 1
ATOM 679 N N . ASP A 1 84 ? -5.210 12.731 1.233 1.00 97.06 84 ASP A N 1
ATOM 680 C CA . ASP A 1 84 ? -5.251 13.899 2.110 1.00 97.06 84 ASP A CA 1
ATOM 681 C C . ASP A 1 84 ? -6.224 14.972 1.593 1.00 97.06 84 ASP A C 1
ATOM 683 O O . ASP A 1 84 ? -6.759 15.743 2.385 1.00 97.06 84 ASP A O 1
ATOM 687 N N . ASN A 1 85 ? -6.483 14.998 0.280 1.00 97.56 85 ASN A N 1
ATOM 688 C CA . ASN A 1 85 ? -7.375 15.949 -0.386 1.00 97.56 85 ASN A CA 1
ATOM 689 C C . ASN A 1 85 ? -8.318 15.223 -1.367 1.00 97.56 85 ASN A C 1
ATOM 691 O O . ASN A 1 85 ? -8.191 15.393 -2.587 1.00 97.56 85 ASN A O 1
ATOM 695 N N . PRO A 1 86 ? -9.234 14.368 -0.875 1.00 97.62 86 PRO A N 1
ATOM 696 C CA . PRO A 1 86 ? -10.164 13.673 -1.747 1.00 97.62 86 PRO A CA 1
ATOM 697 C C . PRO A 1 86 ? -11.212 14.649 -2.308 1.00 97.62 86 PRO A C 1
ATOM 699 O O . PRO A 1 86 ? -11.457 15.699 -1.713 1.00 97.62 86 PRO A O 1
ATOM 702 N N . PRO A 1 87 ? -11.865 14.307 -3.431 1.00 97.94 87 PRO A N 1
ATOM 703 C CA . PRO A 1 87 ? -13.055 15.018 -3.890 1.00 97.94 87 PRO A CA 1
ATOM 704 C C . PRO A 1 87 ? -14.131 15.098 -2.797 1.00 97.94 87 PRO A C 1
ATOM 706 O O . PRO A 1 87 ? -14.255 14.175 -1.993 1.00 97.94 87 PRO A O 1
ATOM 709 N N . ASP A 1 88 ? -14.953 16.150 -2.813 1.00 97.81 88 ASP A N 1
ATOM 710 C CA . ASP A 1 88 ? -15.992 16.391 -1.793 1.00 97.81 88 ASP A CA 1
ATOM 711 C C . ASP A 1 88 ? -17.008 15.242 -1.664 1.00 97.81 88 ASP A C 1
ATOM 713 O O . ASP A 1 88 ? -17.601 15.038 -0.606 1.00 97.81 88 ASP A O 1
ATOM 717 N N . ASP A 1 89 ? -17.211 14.473 -2.738 1.00 98.06 89 ASP A N 1
ATOM 718 C CA . ASP A 1 89 ? -18.101 13.312 -2.757 1.00 98.06 89 ASP A CA 1
ATOM 719 C C . ASP A 1 89 ? -17.429 12.015 -2.268 1.00 98.06 89 ASP A C 1
ATOM 721 O O . ASP A 1 89 ? -18.060 10.959 -2.273 1.00 98.06 89 ASP A O 1
ATOM 725 N N . CYS A 1 90 ? -16.163 12.066 -1.844 1.00 98.38 90 CYS A N 1
ATOM 726 C CA . CYS A 1 90 ? -15.365 10.902 -1.487 1.00 98.38 90 CYS A CA 1
ATOM 727 C C . CYS A 1 90 ? -14.904 10.930 -0.022 1.00 98.38 90 CYS A C 1
ATOM 729 O O . CYS A 1 90 ? -14.042 11.708 0.380 1.00 98.38 90 CYS A O 1
ATOM 731 N N . LYS A 1 91 ? -15.395 9.979 0.771 1.00 98.00 91 LYS A N 1
ATOM 732 C CA . LYS A 1 91 ? -14.926 9.697 2.130 1.00 98.00 91 LYS A CA 1
ATOM 733 C C . LYS A 1 91 ? -13.767 8.699 2.088 1.00 98.00 91 LYS A C 1
ATOM 735 O O . LYS A 1 91 ? -13.930 7.561 1.645 1.00 98.00 91 LYS A O 1
ATOM 740 N N . ILE A 1 92 ? -12.602 9.102 2.592 1.00 97.75 92 ILE A N 1
ATOM 741 C CA . ILE A 1 92 ? -11.436 8.2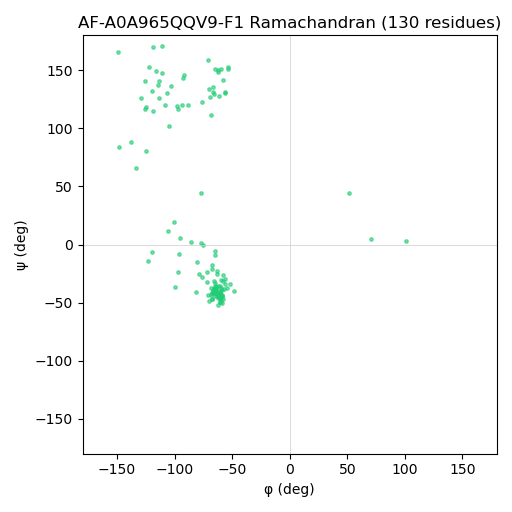22 2.748 1.00 97.75 92 ILE A CA 1
ATOM 742 C C . ILE A 1 92 ? -11.235 7.871 4.221 1.00 97.75 92 ILE A C 1
ATOM 744 O O . ILE A 1 92 ? -11.162 8.747 5.079 1.00 97.75 92 ILE A O 1
ATOM 748 N N . ILE A 1 93 ? -11.079 6.581 4.506 1.00 97.31 93 ILE A N 1
ATOM 749 C CA . ILE A 1 93 ? -10.746 6.058 5.832 1.00 97.31 93 ILE A CA 1
ATOM 750 C C . ILE A 1 93 ? -9.424 5.308 5.727 1.00 97.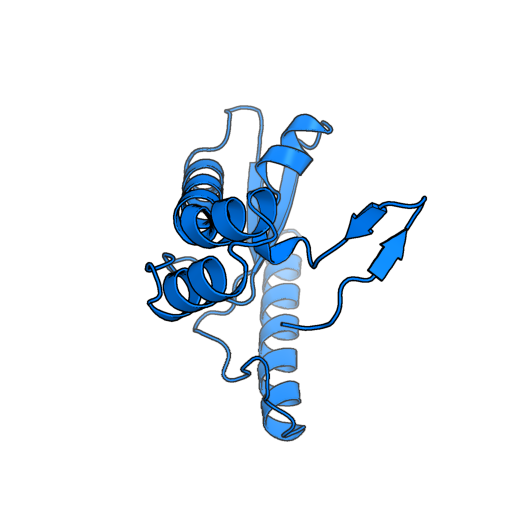31 93 ILE A C 1
ATOM 752 O O . ILE A 1 93 ? -9.246 4.466 4.850 1.00 97.31 93 ILE A O 1
ATOM 756 N N . GLN A 1 94 ? -8.489 5.575 6.638 1.00 97.44 94 GLN A N 1
ATOM 757 C CA . GLN A 1 94 ? -7.191 4.903 6.661 1.00 97.44 94 GLN A CA 1
ATOM 758 C C . GLN A 1 94 ? -7.041 4.023 7.903 1.00 97.44 94 GLN A C 1
ATOM 760 O O . GLN A 1 94 ? -7.144 4.499 9.031 1.00 97.44 94 GLN A O 1
ATOM 765 N N . ILE A 1 95 ? -6.715 2.747 7.694 1.00 97.75 95 ILE A N 1
ATOM 766 C CA . ILE A 1 95 ? -6.286 1.817 8.739 1.00 97.75 95 ILE A CA 1
ATOM 767 C C . ILE A 1 95 ? -4.778 1.628 8.585 1.00 97.75 95 ILE A C 1
ATOM 769 O O . ILE A 1 95 ? -4.300 0.902 7.708 1.00 97.75 95 ILE A O 1
ATOM 773 N N . CYS A 1 96 ? -4.028 2.305 9.449 1.00 97.62 96 CYS A N 1
ATOM 774 C CA . CYS A 1 96 ? -2.569 2.296 9.456 1.00 97.62 96 CYS A CA 1
ATOM 775 C C . CYS A 1 96 ? -2.044 1.683 10.762 1.00 97.62 96 CYS A C 1
ATOM 77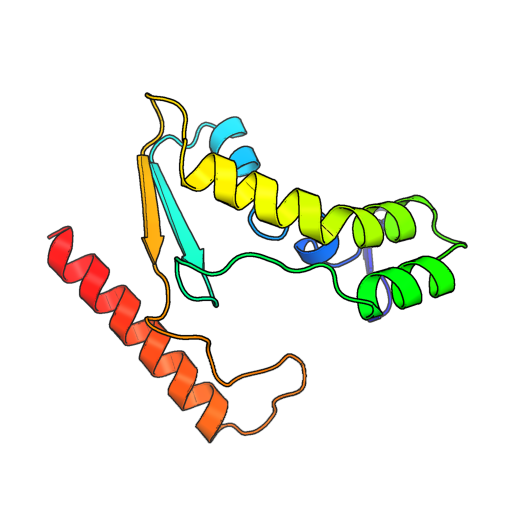7 O O . CYS A 1 96 ? -2.672 1.841 11.814 1.00 97.62 96 CYS A O 1
ATOM 779 N N . PRO A 1 97 ? -0.873 1.027 10.754 1.00 97.56 97 PRO A N 1
ATOM 780 C CA . PRO A 1 97 ? -0.162 0.745 11.989 1.00 97.56 97 PRO A CA 1
ATOM 781 C C . PRO A 1 97 ? 0.292 2.063 12.649 1.00 97.56 97 PRO A C 1
ATOM 783 O O . PRO A 1 97 ? 0.567 3.041 11.948 1.00 97.56 97 PRO A O 1
ATOM 786 N N . PRO A 1 98 ? 0.417 2.107 13.988 1.00 95.75 98 PRO A N 1
ATOM 787 C CA . PRO A 1 98 ? 0.860 3.310 14.702 1.00 95.75 98 PRO A CA 1
ATOM 788 C C . PRO A 1 98 ? 2.325 3.673 14.412 1.00 95.75 98 PRO A C 1
ATOM 790 O O . PRO A 1 98 ? 2.739 4.809 14.609 1.00 95.75 98 PRO A O 1
ATOM 793 N N . GLN A 1 99 ? 3.110 2.701 13.950 1.00 95.00 99 GLN A N 1
ATOM 794 C CA . GLN A 1 99 ? 4.505 2.850 13.561 1.00 95.00 99 GLN A CA 1
ATOM 795 C C . GLN A 1 99 ? 4.836 1.857 12.450 1.00 95.00 99 GLN A C 1
ATOM 797 O O . GLN A 1 99 ? 4.100 0.893 12.218 1.00 95.00 99 GLN A O 1
ATOM 802 N N . ARG A 1 100 ? 5.975 2.061 11.792 1.00 94.12 100 ARG A N 1
ATOM 803 C CA . ARG A 1 100 ? 6.443 1.177 10.730 1.00 94.12 100 ARG A CA 1
ATOM 804 C C . ARG A 1 100 ? 6.567 -0.272 11.209 1.00 94.12 100 ARG A C 1
ATOM 806 O O . ARG A 1 100 ? 7.213 -0.543 12.219 1.00 94.12 100 ARG A O 1
ATOM 813 N N . LEU A 1 101 ? 5.994 -1.195 10.438 1.00 96.06 101 LEU A N 1
ATOM 814 C CA . LEU A 1 101 ? 6.100 -2.632 10.694 1.00 96.06 101 LEU A CA 1
ATOM 815 C C . LEU A 1 101 ? 7.557 -3.111 10.613 1.00 96.06 101 LEU A C 1
ATOM 817 O O . LEU A 1 101 ? 8.360 -2.593 9.827 1.00 96.06 101 LEU A O 1
ATOM 821 N N . SER A 1 102 ? 7.889 -4.128 11.406 1.00 95.75 102 SER A N 1
ATOM 822 C CA . SER A 1 102 ? 9.255 -4.667 11.490 1.00 95.75 102 SER A CA 1
ATOM 823 C C . SER A 1 102 ? 9.621 -5.539 10.283 1.00 95.75 102 SER A C 1
ATOM 825 O O . SER A 1 102 ? 10.790 -5.646 9.897 1.00 95.75 102 SER A O 1
ATOM 827 N N . THR A 1 103 ? 8.619 -6.163 9.669 1.00 95.31 103 THR A N 1
ATOM 828 C CA . THR A 1 103 ? 8.742 -7.062 8.525 1.00 95.31 103 THR A CA 1
ATOM 829 C C . THR A 1 103 ? 9.220 -6.317 7.282 1.00 95.31 103 THR A C 1
ATOM 831 O O . THR A 1 103 ? 8.690 -5.285 6.869 1.00 95.31 103 THR A O 1
ATOM 834 N N . LYS A 1 104 ? 10.238 -6.885 6.638 1.00 91.31 104 LYS A N 1
ATOM 835 C CA . LYS A 1 104 ? 10.778 -6.466 5.344 1.00 91.31 104 LYS A CA 1
ATOM 836 C C . LYS A 1 104 ? 10.456 -7.530 4.298 1.00 91.31 104 LYS A C 1
ATOM 838 O O . LYS A 1 104 ? 10.055 -8.645 4.614 1.00 91.31 104 LYS A O 1
ATOM 843 N N . ARG A 1 105 ? 10.722 -7.213 3.028 1.00 86.69 105 ARG A N 1
ATOM 844 C CA . ARG A 1 105 ? 10.474 -8.112 1.885 1.00 86.69 105 ARG A CA 1
ATOM 845 C C . ARG A 1 105 ? 11.084 -9.515 2.043 1.00 86.69 105 ARG A C 1
ATOM 847 O O . ARG A 1 105 ? 10.512 -10.465 1.530 1.00 86.69 105 ARG A O 1
ATOM 854 N N . ALA A 1 106 ? 12.244 -9.627 2.690 1.00 90.06 106 ALA A N 1
ATOM 855 C CA . ALA A 1 106 ? 12.974 -10.886 2.865 1.00 90.06 106 ALA A CA 1
ATOM 856 C C . ALA A 1 106 ? 12.874 -11.457 4.293 1.00 90.06 106 ALA A C 1
ATOM 858 O O . ALA A 1 106 ? 13.631 -12.357 4.644 1.00 90.06 106 ALA A O 1
ATOM 859 N N . THR A 1 107 ? 11.989 -10.922 5.140 1.00 93.56 107 THR A N 1
ATOM 860 C CA . THR A 1 107 ? 11.799 -11.443 6.497 1.00 93.56 107 THR A CA 1
ATOM 861 C C . THR A 1 107 ? 11.141 -12.819 6.440 1.00 93.56 107 THR A C 1
ATOM 863 O O . THR A 1 107 ? 10.082 -12.979 5.844 1.00 93.56 107 THR A O 1
ATOM 866 N N . THR A 1 108 ? 11.761 -13.796 7.098 1.00 95.75 108 THR A N 1
ATOM 867 C CA . THR A 1 108 ? 11.257 -15.175 7.237 1.00 95.75 108 THR A CA 1
ATOM 868 C C . THR A 1 108 ? 11.024 -15.577 8.695 1.00 95.75 108 THR A C 1
ATOM 870 O O . THR A 1 108 ? 10.484 -16.647 8.965 1.00 95.75 108 THR A O 1
ATOM 873 N N . ASN A 1 109 ? 11.417 -14.730 9.654 1.00 97.75 109 ASN A N 1
ATOM 874 C CA . ASN A 1 109 ? 11.205 -14.989 11.073 1.00 97.75 109 ASN A CA 1
ATOM 875 C C . ASN A 1 109 ? 9.705 -14.920 11.406 1.00 97.75 109 ASN A C 1
ATOM 877 O O . ASN A 1 109 ? 9.095 -13.849 11.392 1.00 97.75 109 ASN A O 1
ATOM 881 N N . VAL A 1 110 ? 9.130 -16.075 11.742 1.00 97.62 110 VAL A N 1
ATOM 882 C CA . VAL A 1 110 ? 7.697 -16.229 12.024 1.00 97.62 110 VAL A CA 1
ATOM 883 C C . VAL A 1 110 ? 7.245 -15.377 13.209 1.00 97.62 110 VAL A C 1
ATOM 885 O O . VAL A 1 110 ? 6.143 -14.837 13.173 1.00 97.62 110 VAL A O 1
ATOM 888 N N . ASN A 1 111 ? 8.076 -15.210 14.241 1.00 97.94 111 ASN A N 1
ATOM 889 C CA . ASN A 1 111 ? 7.714 -14.409 15.411 1.00 97.94 111 ASN A CA 1
ATOM 890 C C . ASN A 1 111 ? 7.601 -12.926 15.044 1.00 97.94 111 ASN A C 1
ATOM 892 O O . ASN A 1 111 ? 6.633 -12.278 15.435 1.00 97.94 111 ASN A O 1
ATOM 896 N N . THR A 1 112 ? 8.521 -12.410 14.223 1.00 96.94 112 THR A N 1
ATOM 897 C CA . THR A 1 112 ? 8.437 -11.043 13.685 1.00 96.94 112 THR A CA 1
ATOM 898 C C . THR A 1 112 ? 7.176 -10.847 12.843 1.00 96.94 112 THR A C 1
ATOM 900 O O . THR A 1 112 ? 6.452 -9.874 13.042 1.00 96.94 112 THR A O 1
ATOM 903 N N . MET A 1 113 ? 6.863 -11.794 11.953 1.00 97.31 113 MET A N 1
ATOM 904 C CA . MET A 1 113 ? 5.657 -11.717 11.119 1.00 97.31 113 MET A CA 1
ATOM 905 C C . MET A 1 113 ? 4.371 -11.774 11.955 1.00 97.31 113 MET A C 1
ATOM 907 O O . MET A 1 113 ? 3.438 -11.014 11.706 1.00 97.31 113 MET A O 1
ATOM 911 N N . LYS A 1 114 ? 4.319 -12.648 12.971 1.00 98.06 114 LYS A N 1
ATOM 912 C CA . LYS A 1 114 ? 3.180 -12.749 13.894 1.00 98.06 114 LYS A CA 1
ATOM 913 C C . LYS A 1 114 ? 2.999 -11.474 14.715 1.00 98.06 114 LYS A C 1
ATOM 915 O O . LYS A 1 114 ? 1.860 -11.069 14.923 1.00 98.06 114 LYS A O 1
ATOM 920 N N . ALA A 1 115 ? 4.084 -10.837 15.153 1.00 97.88 115 ALA A N 1
ATOM 921 C CA . ALA A 1 115 ? 4.011 -9.573 15.880 1.00 97.88 115 ALA A CA 1
ATOM 922 C C . ALA A 1 115 ? 3.356 -8.472 15.026 1.00 97.88 115 ALA A C 1
ATOM 924 O O . ALA A 1 115 ? 2.385 -7.858 15.464 1.00 97.88 115 ALA A O 1
ATOM 925 N N . ASP A 1 116 ? 3.802 -8.290 13.778 1.00 97.62 116 ASP A N 1
ATOM 926 C CA . ASP A 1 116 ? 3.198 -7.313 12.859 1.00 97.62 116 ASP A CA 1
ATOM 927 C C . ASP A 1 116 ? 1.746 -7.668 12.491 1.00 97.62 116 ASP A C 1
ATOM 929 O O . ASP A 1 116 ? 0.895 -6.784 12.377 1.00 97.62 116 ASP A O 1
ATOM 933 N N . TYR A 1 117 ? 1.426 -8.959 12.358 1.00 97.44 117 TYR A N 1
ATOM 934 C CA . TYR A 1 117 ? 0.050 -9.418 12.155 1.00 97.44 117 TYR A CA 1
ATOM 935 C C . TYR A 1 117 ? -0.874 -8.989 13.306 1.00 97.44 117 TYR A C 1
ATOM 937 O O . TYR A 1 117 ? -1.965 -8.475 13.060 1.00 97.44 117 TYR A O 1
ATOM 945 N N . GLN A 1 118 ? -0.434 -9.132 14.563 1.00 98.31 118 GLN A N 1
ATOM 946 C CA . GLN A 1 118 ? -1.222 -8.703 15.726 1.00 98.31 118 GLN A CA 1
ATOM 947 C C . GLN A 1 118 ? -1.420 -7.183 15.779 1.00 98.31 118 GLN A C 1
ATOM 949 O O . GLN A 1 118 ? -2.479 -6.724 16.217 1.00 98.31 118 GLN A O 1
ATOM 954 N N . ILE A 1 119 ? -0.454 -6.397 15.287 1.00 98.12 119 ILE A N 1
ATOM 955 C CA . ILE A 1 119 ? -0.631 -4.948 15.100 1.00 98.12 119 ILE A CA 1
ATOM 956 C C . ILE A 1 119 ? -1.786 -4.693 14.124 1.00 98.12 119 ILE A C 1
ATOM 958 O O . ILE A 1 119 ? -2.700 -3.941 14.455 1.00 98.12 119 ILE A O 1
ATOM 962 N N . GLY A 1 120 ? -1.794 -5.365 12.968 1.00 97.50 120 GLY A N 1
ATOM 963 C CA . GLY A 1 120 ? -2.869 -5.243 11.977 1.00 97.50 120 GLY A CA 1
ATOM 964 C C . GLY A 1 120 ? -4.249 -5.608 12.536 1.00 97.50 120 GLY A C 1
ATOM 965 O O . GLY A 1 120 ? -5.195 -4.836 12.384 1.00 97.50 120 GLY A O 1
ATOM 966 N N . ILE A 1 121 ? -4.351 -6.733 13.254 1.00 97.81 121 ILE A N 1
ATOM 967 C CA . ILE A 1 121 ? -5.591 -7.150 13.930 1.00 97.81 121 ILE A CA 1
ATOM 968 C C . ILE A 1 121 ? -6.061 -6.091 14.929 1.00 97.81 121 ILE A C 1
ATOM 970 O O . ILE A 1 121 ? -7.243 -5.754 14.961 1.00 97.81 121 ILE A O 1
ATOM 974 N N . SER A 1 122 ? -5.145 -5.540 15.725 1.00 97.81 122 SER A N 1
ATOM 975 C CA . SER A 1 122 ? -5.472 -4.509 16.713 1.00 97.81 122 SER A CA 1
ATOM 976 C C . SER A 1 122 ? -5.967 -3.219 16.053 1.00 97.81 122 SER A C 1
ATOM 978 O O . SER A 1 122 ? -6.931 -2.627 16.531 1.00 97.81 122 SER A O 1
ATOM 980 N N . CYS A 1 123 ? -5.352 -2.791 14.945 1.00 97.81 123 CYS A N 1
ATOM 981 C CA . CYS A 1 123 ? -5.815 -1.632 14.178 1.00 97.81 123 CYS A CA 1
ATOM 982 C C . CYS A 1 123 ? -7.211 -1.859 13.584 1.00 97.81 123 CYS A C 1
ATOM 984 O O . CYS A 1 123 ? -8.055 -0.973 13.676 1.00 97.81 123 CYS A O 1
ATOM 986 N N . GLY A 1 124 ? -7.472 -3.048 13.032 1.00 96.88 124 GLY A N 1
ATOM 987 C CA . GLY A 1 124 ? -8.787 -3.406 12.495 1.00 96.88 124 GLY A CA 1
ATOM 988 C C . GLY A 1 124 ? -9.880 -3.434 13.567 1.00 96.88 124 GLY A C 1
ATOM 989 O O . GLY A 1 124 ? -10.944 -2.862 13.366 1.00 96.88 124 GLY A O 1
ATOM 990 N N . LYS A 1 125 ? -9.606 -4.022 14.740 1.00 97.38 125 LYS A N 1
ATOM 991 C CA . LYS A 1 125 ? -10.551 -4.023 15.873 1.00 97.38 125 LYS A CA 1
ATOM 992 C C . LYS A 1 125 ? -10.900 -2.609 16.334 1.00 97.38 125 LYS A C 1
ATOM 994 O O . LYS A 1 125 ? -12.073 -2.278 16.424 1.00 97.38 125 LYS A O 1
ATOM 999 N N . LYS A 1 126 ? -9.886 -1.758 16.526 1.00 96.44 126 LYS A N 1
ATOM 1000 C CA . LYS A 1 126 ? -10.077 -0.347 16.905 1.00 96.44 126 LYS A CA 1
ATOM 1001 C C . LYS A 1 126 ? -10.897 0.446 15.890 1.00 96.44 126 LYS A C 1
ATOM 1003 O O . LYS A 1 126 ? -11.527 1.425 16.267 1.00 96.44 126 LYS A O 1
ATOM 1008 N N . PHE A 1 127 ? -10.826 0.089 14.610 1.00 95.56 127 PHE A N 1
ATOM 1009 C CA . PHE A 1 127 ? -11.661 0.699 13.579 1.00 95.56 127 PHE A CA 1
ATOM 1010 C C . PHE A 1 127 ? -13.125 0.271 13.738 1.00 95.56 127 PHE A C 1
ATOM 1012 O O . PHE A 1 127 ? -13.998 1.127 13.806 1.00 95.56 127 PHE A O 1
ATOM 1019 N N . LEU A 1 128 ? -13.384 -1.031 13.892 1.00 95.12 128 LEU A N 1
ATOM 1020 C CA . LEU A 1 128 ? -14.742 -1.556 14.069 1.00 95.12 128 LEU A CA 1
ATOM 1021 C C . LEU A 1 128 ? -15.428 -1.030 15.338 1.00 95.12 128 LEU A C 1
ATOM 1023 O O . LEU A 1 128 ? -16.621 -0.774 15.311 1.00 95.12 128 LEU A O 1
ATOM 1027 N N . GLU A 1 129 ? -14.683 -0.828 16.426 1.00 94.44 129 GLU A N 1
ATOM 1028 C CA . GLU A 1 129 ? -15.199 -0.249 17.679 1.00 94.44 129 GLU A CA 1
ATOM 1029 C C . GLU A 1 129 ? -15.607 1.230 17.566 1.00 94.44 129 GLU A C 1
ATOM 1031 O O . GLU A 1 129 ? -16.283 1.731 18.454 1.00 94.44 129 GLU A O 1
ATOM 1036 N N . LYS A 1 130 ? -15.152 1.951 16.533 1.00 84.94 130 LYS A N 1
ATOM 1037 C CA . LYS A 1 130 ? -15.472 3.375 16.324 1.00 84.94 130 LYS A CA 1
ATOM 1038 C C . LYS A 1 130 ? -16.623 3.607 15.348 1.00 84.94 130 LYS A C 1
ATOM 1040 O O . LYS A 1 130 ? -17.206 4.685 15.372 1.00 84.94 130 LYS A O 1
ATOM 1045 N N . GLU A 1 131 ? -16.875 2.649 14.459 1.00 75.06 131 GLU A N 1
ATOM 1046 C CA . GLU A 1 131 ? -17.937 2.715 13.442 1.00 75.06 131 GLU A CA 1
ATOM 1047 C C . GLU A 1 131 ? -19.228 1.996 13.890 1.00 75.06 131 GLU A C 1
ATOM 1049 O O . GLU A 1 131 ? -20.244 2.083 13.201 1.00 75.06 131 GLU A O 1
ATOM 1054 N N . LEU A 1 132 ? -19.180 1.282 15.023 1.00 53.84 132 LEU A N 1
ATOM 1055 C CA . LEU A 1 132 ? -20.328 0.721 15.749 1.00 53.84 132 LEU A CA 1
ATOM 1056 C C . LEU A 1 132 ? -20.681 1.613 16.943 1.00 53.84 132 LEU A C 1
ATOM 1058 O O . LEU A 1 132 ? -21.893 1.739 17.224 1.00 53.84 132 LEU A O 1
#